Protein AF-A0A538SLS3-F1 (afdb_monomer_lite)

Secondary structure (DSSP, 8-state):
-HHHHHHHHHHHHHH-TTS-HHHHHHHHTHHHHHHHHHHHTTSSEEEE-TTSSSS--EEEEE-TTTSSHHHHHHHHHHHHHHHHHHSTTS-HHHHHHHHHHHH-

Foldseek 3Di:
DLVVLLVLLVVLCVVPVVDPSVLLSCLLCVLVVVVVVCVVVVVFDWDQAVPPDPPGRIDRPGDCQRPNPVNLLVSLVVQLVVCCVVPPPDDSSNSNSSSVSNND

Structure (mmCIF, N/CA/C/O backbone):
data_AF-A0A538SLS3-F1
#
_entry.id   AF-A0A538SLS3-F1
#
loop_
_atom_site.group_PDB
_atom_site.id
_atom_site.type_symbol
_atom_site.label_atom_id
_atom_site.label_alt_id
_atom_site.label_comp_id
_atom_site.label_asym_id
_atom_site.label_entity_id
_atom_site.label_seq_id
_atom_site.pdbx_PDB_ins_code
_atom_site.Cartn_x
_atom_site.Cartn_y
_atom_site.Cartn_z
_atom_site.occupancy
_atom_site.B_iso_or_equiv
_atom_site.auth_seq_id
_atom_site.auth_comp_id
_atom_site.auth_asym_id
_atom_site.auth_atom_id
_atom_site.pdbx_PDB_model_num
ATOM 1 N N . MET A 1 1 ? 13.593 -8.154 -0.164 1.00 59.94 1 MET A N 1
ATOM 2 C CA . MET A 1 1 ? 13.252 -7.358 1.035 1.00 59.94 1 MET A CA 1
ATOM 3 C C . MET A 1 1 ? 12.072 -7.941 1.824 1.00 59.94 1 MET A C 1
ATOM 5 O O . MET A 1 1 ? 12.005 -7.690 3.014 1.00 59.94 1 MET A O 1
ATOM 9 N N . PHE A 1 2 ? 11.222 -8.801 1.239 1.00 61.22 2 PHE A N 1
ATOM 10 C CA . PHE A 1 2 ? 10.054 -9.440 1.884 1.00 61.22 2 PHE A CA 1
ATOM 11 C C . PHE A 1 2 ? 10.218 -9.878 3.354 1.00 61.22 2 PHE A C 1
ATOM 13 O O . PHE A 1 2 ? 9.389 -9.546 4.193 1.00 61.22 2 PHE A O 1
ATOM 20 N N . ILE A 1 3 ? 11.297 -10.588 3.700 1.00 69.56 3 ILE A N 1
ATOM 21 C CA . ILE A 1 3 ? 11.471 -11.141 5.055 1.00 69.56 3 ILE A CA 1
ATOM 22 C C . ILE A 1 3 ? 11.621 -10.063 6.144 1.00 69.56 3 ILE A C 1
ATOM 24 O O . ILE A 1 3 ? 11.183 -10.279 7.272 1.00 69.56 3 ILE A O 1
ATOM 28 N N . GLY A 1 4 ? 12.196 -8.900 5.811 1.00 78.56 4 GLY A N 1
ATOM 29 C CA . GLY A 1 4 ? 12.366 -7.792 6.757 1.00 78.56 4 GLY A CA 1
ATOM 30 C C . GLY A 1 4 ? 11.031 -7.153 7.140 1.00 78.56 4 GLY A C 1
ATOM 31 O O . GLY A 1 4 ? 10.759 -6.950 8.323 1.00 78.56 4 GLY A O 1
ATOM 32 N N . HIS A 1 5 ? 10.158 -6.944 6.152 1.00 82.81 5 HIS A N 1
ATOM 33 C CA . HIS A 1 5 ? 8.822 -6.366 6.331 1.00 82.81 5 HIS A CA 1
ATOM 34 C C . HIS A 1 5 ? 7.923 -7.248 7.208 1.00 82.81 5 HIS A C 1
ATOM 36 O O . HIS A 1 5 ? 7.253 -6.762 8.122 1.00 82.81 5 HIS A O 1
ATOM 42 N N . TYR A 1 6 ? 7.978 -8.574 7.037 1.00 89.50 6 TYR A N 1
ATOM 43 C CA . TYR A 1 6 ? 7.264 -9.483 7.938 1.00 89.50 6 TYR A CA 1
ATOM 44 C C . TYR A 1 6 ? 7.749 -9.363 9.392 1.00 89.50 6 TYR A C 1
ATOM 46 O O . TYR A 1 6 ? 6.929 -9.447 10.305 1.00 89.50 6 TYR A O 1
ATOM 54 N N . GLY A 1 7 ? 9.028 -9.068 9.640 1.00 90.88 7 GLY A N 1
ATOM 55 C CA . GLY A 1 7 ? 9.519 -8.741 10.985 1.00 90.88 7 GLY A CA 1
ATOM 56 C C . GLY A 1 7 ? 8.790 -7.546 11.614 1.00 90.88 7 GLY A C 1
ATOM 57 O O . GLY A 1 7 ? 8.366 -7.615 12.771 1.00 90.88 7 GLY A O 1
ATOM 58 N N . VAL A 1 8 ? 8.553 -6.486 10.832 1.00 92.25 8 VAL A N 1
ATOM 59 C CA . VAL A 1 8 ? 7.813 -5.290 11.274 1.00 92.25 8 VAL A CA 1
ATOM 60 C C . VAL A 1 8 ? 6.375 -5.633 11.648 1.00 92.25 8 VAL A C 1
ATOM 62 O O . VAL A 1 8 ? 5.872 -5.146 12.657 1.00 92.25 8 VAL A O 1
ATOM 65 N N . SER A 1 9 ? 5.721 -6.526 10.905 1.00 93.12 9 SER A N 1
ATOM 66 C CA . SER A 1 9 ? 4.350 -6.940 11.226 1.00 93.12 9 SER A CA 1
ATOM 67 C C . SER A 1 9 ? 4.239 -7.614 12.607 1.00 93.12 9 SER A C 1
ATOM 69 O O . SER A 1 9 ? 3.302 -7.336 13.360 1.00 93.12 9 SER A O 1
ATOM 71 N N . PHE A 1 10 ? 5.227 -8.426 13.005 1.00 93.56 10 PHE A N 1
ATOM 72 C CA . PHE A 1 10 ? 5.279 -9.019 14.346 1.00 93.56 10 PHE A CA 1
ATOM 73 C C . PHE A 1 10 ? 5.569 -7.967 15.423 1.00 93.56 10 PHE A C 1
ATOM 75 O O . PHE A 1 10 ? 4.944 -7.989 16.488 1.00 93.56 10 PHE A O 1
ATOM 82 N N . ALA A 1 11 ? 6.458 -7.011 15.139 1.00 93.50 11 ALA A N 1
ATOM 83 C CA . ALA A 1 11 ? 6.721 -5.886 16.033 1.00 93.50 11 ALA A CA 1
ATOM 84 C C . ALA A 1 11 ? 5.458 -5.029 16.241 1.00 93.50 11 ALA A C 1
ATOM 86 O O . ALA A 1 11 ? 5.055 -4.788 17.379 1.00 93.50 11 ALA A O 1
ATOM 87 N N . ALA A 1 12 ? 4.755 -4.658 15.169 1.00 93.50 12 ALA A N 1
ATOM 88 C CA . ALA A 1 12 ? 3.505 -3.903 15.234 1.00 93.50 12 ALA A CA 1
ATOM 89 C C . ALA A 1 12 ? 2.407 -4.665 15.999 1.00 93.50 12 ALA A C 1
ATOM 91 O O . ALA A 1 12 ? 1.701 -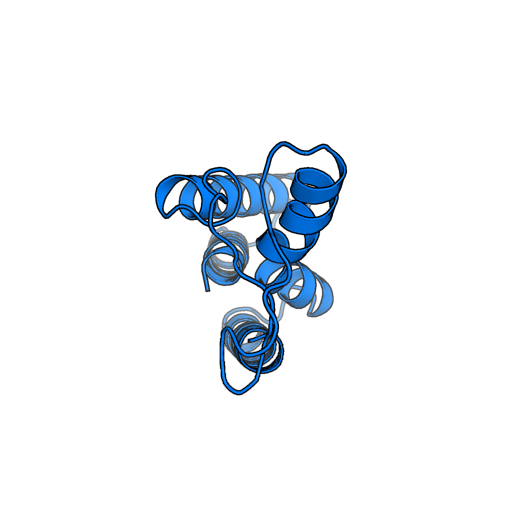4.084 16.826 1.00 93.50 12 ALA A O 1
ATOM 92 N N . LYS A 1 13 ? 2.313 -5.989 15.811 1.00 94.25 13 LYS A N 1
ATOM 93 C CA . LYS A 1 13 ? 1.379 -6.857 16.546 1.00 94.25 13 LYS A CA 1
ATOM 94 C C . LYS A 1 13 ? 1.609 -6.827 18.060 1.00 94.25 13 LYS A C 1
ATOM 96 O O . LYS A 1 13 ? 0.652 -6.966 18.824 1.00 94.25 13 LYS A O 1
ATOM 101 N N . SER A 1 14 ? 2.855 -6.652 18.503 1.00 93.31 14 SER A N 1
ATOM 102 C CA . SER A 1 14 ? 3.172 -6.499 19.928 1.00 93.31 14 SER A CA 1
ATOM 103 C C . SER A 1 14 ? 2.651 -5.178 20.510 1.00 93.31 14 SER A C 1
ATOM 105 O O . SER A 1 14 ? 2.242 -5.156 21.671 1.00 93.31 14 SER A O 1
ATOM 107 N N . GLY A 1 15 ? 2.584 -4.121 19.691 1.00 92.31 15 GLY A N 1
ATOM 108 C CA . GLY A 1 15 ? 2.056 -2.807 20.064 1.00 92.31 15 GLY A CA 1
ATOM 109 C C . GLY A 1 15 ? 0.529 -2.759 20.171 1.00 92.31 15 GLY A C 1
ATOM 110 O O . GLY A 1 15 ? -0.003 -1.993 20.975 1.00 92.31 15 GLY A O 1
ATOM 111 N N . ASP A 1 16 ? -0.184 -3.585 19.401 1.00 92.88 16 ASP A N 1
ATOM 112 C CA . ASP A 1 16 ? -1.620 -3.809 19.576 1.00 92.88 16 ASP A CA 1
ATOM 113 C C . ASP A 1 16 ? -2.046 -5.213 19.120 1.00 92.88 16 ASP A C 1
ATOM 115 O O . ASP A 1 16 ? -2.213 -5.515 17.934 1.00 92.88 16 ASP A O 1
ATOM 119 N N . ARG A 1 17 ? -2.304 -6.081 20.102 1.00 92.44 17 ARG A N 1
ATOM 120 C CA . ARG A 1 17 ? -2.703 -7.473 19.860 1.00 92.44 17 ARG A CA 1
ATOM 121 C C . ARG A 1 17 ? -4.104 -7.609 19.270 1.00 92.44 17 ARG A C 1
ATOM 123 O O . ARG A 1 17 ? -4.434 -8.693 18.787 1.00 92.44 17 ARG A O 1
ATOM 130 N N . SER A 1 18 ? -4.918 -6.556 19.281 1.00 92.06 18 SER A N 1
ATOM 131 C CA . SER A 1 18 ? -6.271 -6.587 18.728 1.00 92.06 18 SER A CA 1
ATOM 132 C C . SER A 1 18 ? -6.303 -6.536 17.198 1.00 92.06 18 SER A C 1
ATOM 134 O O . SER A 1 18 ? -7.321 -6.914 16.617 1.00 92.06 18 SER A O 1
ATOM 136 N N . ILE A 1 19 ? -5.205 -6.122 16.551 1.00 94.50 19 ILE A N 1
ATOM 137 C CA . ILE A 1 19 ? -5.073 -6.109 15.089 1.00 94.50 19 ILE A CA 1
ATOM 138 C C . ILE A 1 19 ? -4.820 -7.543 14.605 1.00 94.50 19 ILE A C 1
ATOM 140 O O . ILE A 1 19 ? -3.844 -8.159 15.044 1.00 94.50 19 ILE A O 1
ATOM 144 N N . PRO A 1 20 ? -5.646 -8.129 13.725 1.00 94.69 20 PRO A N 1
ATOM 145 C CA . PRO A 1 20 ? -5.366 -9.450 13.167 1.00 94.69 20 PRO A CA 1
ATOM 146 C C . PRO A 1 20 ? -4.025 -9.465 12.420 1.00 94.69 20 PRO A C 1
ATOM 148 O O . PRO A 1 20 ? -3.720 -8.538 11.678 1.00 94.69 20 PRO A O 1
ATOM 151 N N . LEU A 1 21 ? -3.220 -10.519 12.596 1.00 94.88 21 LEU A N 1
ATOM 152 C CA . LEU A 1 21 ? -1.864 -10.564 12.028 1.00 94.88 21 LEU A CA 1
ATOM 153 C C . LEU A 1 21 ? -1.867 -10.482 10.493 1.00 94.88 21 LEU A C 1
ATOM 155 O O . LEU A 1 21 ? -1.016 -9.820 9.913 1.00 94.88 21 LEU A O 1
ATOM 159 N N . TRP A 1 22 ? -2.868 -11.081 9.844 1.00 94.75 22 TRP A N 1
ATOM 160 C CA . TRP A 1 22 ? -3.020 -11.021 8.391 1.00 94.75 22 TRP A CA 1
ATOM 161 C C . TRP A 1 22 ? -3.205 -9.585 7.869 1.00 94.75 22 TRP A C 1
ATOM 163 O O . TRP A 1 22 ? -2.736 -9.281 6.779 1.00 94.75 22 TRP A O 1
ATOM 173 N N . VAL A 1 23 ? -3.813 -8.681 8.653 1.00 95.50 23 VAL A N 1
ATOM 174 C CA . VAL A 1 23 ? -3.933 -7.258 8.284 1.00 95.50 23 VAL A CA 1
ATOM 175 C C . VAL A 1 23 ? -2.554 -6.611 8.249 1.00 95.50 23 VAL A C 1
ATOM 177 O O . VAL A 1 23 ? -2.259 -5.860 7.328 1.00 95.50 23 VAL A O 1
ATOM 180 N N . LEU A 1 24 ? -1.695 -6.926 9.222 1.00 95.75 24 LEU A N 1
ATOM 181 C CA . LEU A 1 24 ? -0.334 -6.394 9.278 1.00 95.75 24 LEU A CA 1
ATOM 182 C C . LEU A 1 24 ? 0.547 -6.974 8.167 1.00 95.75 24 LEU A C 1
ATOM 184 O O . LEU A 1 24 ? 1.352 -6.242 7.612 1.00 95.75 24 LEU A O 1
ATOM 188 N N . PHE A 1 25 ? 0.362 -8.243 7.793 1.00 95.75 25 PHE A N 1
ATOM 189 C CA . PHE A 1 25 ? 1.036 -8.829 6.629 1.00 95.75 25 PHE A CA 1
ATOM 190 C C . PHE A 1 25 ? 0.642 -8.147 5.317 1.00 95.75 25 PHE A C 1
ATOM 192 O O . PHE A 1 25 ? 1.508 -7.874 4.494 1.00 95.75 25 PHE A O 1
ATOM 199 N N . ILE A 1 26 ? -0.644 -7.836 5.129 1.00 95.25 26 ILE A N 1
ATOM 200 C CA . ILE A 1 26 ? -1.087 -7.077 3.953 1.00 95.25 26 ILE A CA 1
ATOM 201 C C . ILE A 1 26 ? -0.556 -5.644 4.012 1.00 95.25 26 ILE A C 1
ATOM 203 O O . ILE A 1 26 ? -0.115 -5.132 2.992 1.00 95.25 26 ILE A O 1
ATOM 207 N N . ALA A 1 27 ? -0.569 -5.008 5.187 1.00 95.81 27 ALA A N 1
ATOM 208 C CA . ALA A 1 27 ? -0.104 -3.635 5.352 1.00 95.81 27 ALA A CA 1
ATOM 209 C C . ALA A 1 27 ? 1.358 -3.480 4.915 1.00 95.81 27 ALA A C 1
ATOM 211 O O . ALA A 1 27 ? 1.636 -2.682 4.027 1.00 95.81 27 ALA A O 1
ATOM 212 N N . VAL A 1 28 ? 2.264 -4.304 5.449 1.00 96.00 28 VAL A N 1
ATOM 213 C CA . VAL A 1 28 ? 3.700 -4.224 5.121 1.00 96.00 28 VAL A CA 1
ATOM 214 C C . VAL A 1 28 ? 4.034 -4.592 3.672 1.00 96.00 28 VAL A C 1
ATOM 216 O O . VAL A 1 28 ? 5.143 -4.342 3.223 1.00 96.00 28 VAL A O 1
ATOM 219 N N . GLN A 1 29 ? 3.092 -5.196 2.941 1.00 95.38 29 GLN A N 1
ATOM 220 C CA . GLN A 1 29 ? 3.262 -5.586 1.540 1.00 95.38 29 GLN A CA 1
ATOM 221 C C . GLN A 1 29 ? 2.395 -4.767 0.581 1.00 95.38 29 GLN A C 1
ATOM 223 O O . GLN A 1 29 ? 2.355 -5.052 -0.617 1.00 95.38 29 GLN A O 1
ATOM 228 N N . LEU A 1 30 ? 1.655 -3.782 1.095 1.00 95.69 30 LEU A N 1
ATOM 229 C CA . LEU A 1 30 ? 0.622 -3.097 0.328 1.00 95.69 30 LEU A CA 1
ATOM 230 C C . LEU A 1 30 ? 1.208 -2.445 -0.926 1.00 95.69 30 LEU A C 1
ATOM 232 O O . LEU A 1 30 ? 0.608 -2.534 -1.993 1.00 95.69 30 LEU A O 1
ATOM 236 N N . LEU A 1 31 ? 2.387 -1.836 -0.798 1.00 95.31 31 LEU A N 1
ATOM 237 C CA . LEU A 1 31 ? 3.062 -1.131 -1.885 1.00 95.31 31 LEU A CA 1
ATOM 238 C C . LEU A 1 31 ? 3.528 -2.102 -2.973 1.00 95.31 31 LEU A C 1
ATOM 240 O O . LEU A 1 31 ? 3.323 -1.813 -4.146 1.00 95.31 31 LEU A O 1
ATOM 244 N N . ASP A 1 32 ? 4.059 -3.274 -2.621 1.00 93.19 32 ASP A N 1
ATOM 245 C CA . ASP A 1 32 ? 4.468 -4.286 -3.605 1.00 93.19 32 ASP A CA 1
ATOM 246 C C . ASP A 1 32 ? 3.268 -4.937 -4.302 1.00 93.19 32 ASP A C 1
ATOM 248 O O . ASP A 1 32 ? 3.284 -5.171 -5.513 1.00 93.19 32 ASP A O 1
ATOM 252 N N . VAL A 1 33 ? 2.198 -5.208 -3.547 1.00 94.19 33 VAL A N 1
ATOM 253 C CA . VAL A 1 33 ? 0.947 -5.749 -4.096 1.00 94.19 33 VAL A CA 1
ATOM 254 C C . VAL A 1 33 ? 0.290 -4.731 -5.026 1.00 94.19 33 VAL A C 1
ATOM 256 O O . VAL A 1 33 ? -0.231 -5.121 -6.068 1.00 94.19 33 VAL A O 1
ATOM 259 N N . ALA A 1 34 ? 0.336 -3.439 -4.687 1.00 95.06 34 ALA A N 1
ATOM 260 C CA . ALA A 1 34 ? -0.146 -2.352 -5.535 1.00 95.06 34 ALA A CA 1
ATOM 261 C C . ALA A 1 34 ? 0.775 -2.090 -6.738 1.00 95.06 34 ALA A C 1
ATOM 263 O O . ALA A 1 34 ? 0.296 -1.734 -7.811 1.00 95.06 34 ALA A O 1
ATOM 264 N N . TRP A 1 35 ? 2.079 -2.311 -6.603 1.00 95.81 35 TRP A N 1
ATOM 265 C CA . TRP A 1 35 ? 3.051 -2.145 -7.682 1.00 95.81 35 TRP A CA 1
ATOM 266 C C . TRP A 1 35 ? 2.833 -3.140 -8.825 1.00 95.81 35 TRP A C 1
ATOM 268 O O . TRP A 1 35 ? 2.903 -2.758 -9.994 1.00 95.81 35 TRP A O 1
ATOM 278 N N . ALA A 1 36 ? 2.466 -4.389 -8.520 1.00 94.25 36 ALA A N 1
ATOM 279 C CA . ALA A 1 36 ? 2.196 -5.407 -9.538 1.00 94.25 36 ALA A CA 1
ATOM 280 C C . ALA A 1 36 ? 1.178 -4.960 -10.620 1.00 94.25 36 ALA A C 1
ATOM 282 O O . ALA A 1 36 ? 1.533 -4.978 -11.802 1.00 94.25 36 ALA A O 1
ATOM 283 N N . PRO A 1 37 ? -0.051 -4.507 -10.293 1.00 96.75 37 PRO A N 1
ATOM 284 C CA . PRO A 1 37 ? -0.980 -4.004 -11.300 1.00 96.75 37 PRO A CA 1
ATOM 285 C C . PRO A 1 37 ? -0.497 -2.710 -11.971 1.00 96.75 37 PRO A C 1
ATOM 287 O O . PRO A 1 37 ? -0.745 -2.538 -13.160 1.00 96.75 37 PRO A O 1
ATOM 290 N N . PHE A 1 38 ? 0.222 -1.821 -11.276 1.00 95.62 38 PHE A N 1
ATOM 291 C CA . PHE A 1 38 ? 0.759 -0.594 -11.886 1.00 95.62 38 PHE A CA 1
ATOM 292 C C . PHE A 1 38 ? 1.771 -0.903 -12.993 1.00 95.62 38 PHE A C 1
ATOM 294 O O . PHE A 1 38 ? 1.753 -0.254 -14.041 1.00 95.62 38 PHE A O 1
ATOM 301 N N . VAL A 1 39 ? 2.606 -1.924 -12.797 1.00 95.88 39 VAL A N 1
ATOM 302 C CA . VAL A 1 39 ? 3.528 -2.420 -13.824 1.00 95.88 39 VAL A CA 1
ATOM 303 C C . VAL A 1 39 ? 2.786 -3.105 -14.965 1.00 95.88 39 VAL A C 1
ATOM 305 O O . VAL A 1 39 ? 3.081 -2.833 -16.128 1.00 95.88 39 VAL A O 1
ATOM 308 N N . LEU A 1 40 ? 1.801 -3.958 -14.663 1.00 95.19 40 LEU A N 1
ATOM 309 C CA . LEU A 1 40 ? 1.010 -4.649 -15.692 1.00 95.19 40 LEU A CA 1
ATOM 310 C C . LEU A 1 40 ? 0.237 -3.672 -16.589 1.00 95.19 40 LEU A C 1
ATOM 312 O O . LEU A 1 40 ? 0.080 -3.925 -17.781 1.00 95.19 40 LEU A O 1
ATOM 316 N N . LEU A 1 41 ? -0.212 -2.547 -16.031 1.00 96.75 41 LEU A N 1
ATOM 317 C CA . LEU A 1 41 ? -0.875 -1.466 -16.764 1.00 96.75 41 LEU A CA 1
ATOM 318 C C . LEU A 1 41 ? 0.110 -0.503 -17.454 1.00 96.75 41 LEU A C 1
ATOM 320 O O . LEU A 1 41 ? -0.324 0.432 -18.124 1.00 96.75 41 LEU A O 1
ATOM 324 N N . GLY A 1 42 ? 1.423 -0.697 -17.293 1.00 94.62 42 GLY A N 1
ATOM 325 C CA . GLY A 1 42 ? 2.461 0.162 -17.871 1.00 94.62 42 GLY A CA 1
ATOM 326 C C . GLY A 1 42 ? 2.571 1.555 -17.237 1.00 94.62 42 GLY A C 1
ATOM 327 O O . GLY A 1 42 ? 3.236 2.427 -17.802 1.00 94.62 42 GLY A O 1
ATOM 328 N N . ILE A 1 43 ? 1.929 1.775 -16.084 1.00 96.81 43 ILE A N 1
ATOM 329 C CA . ILE A 1 43 ? 1.979 3.032 -15.322 1.00 96.81 43 ILE A CA 1
ATOM 330 C C . ILE A 1 43 ? 3.350 3.170 -14.662 1.00 96.81 43 ILE A C 1
ATOM 332 O O . ILE A 1 43 ? 3.993 4.211 -14.768 1.00 96.81 43 ILE A O 1
ATOM 336 N N . GLU A 1 44 ? 3.812 2.108 -14.008 1.00 96.81 44 GLU A N 1
ATOM 337 C CA . GLU A 1 44 ? 5.158 2.016 -13.444 1.00 96.81 44 GLU A CA 1
ATOM 338 C C . GLU A 1 44 ? 6.015 1.096 -14.302 1.00 96.81 44 GLU A C 1
ATOM 340 O O . GLU A 1 44 ? 5.513 0.182 -14.958 1.00 96.81 44 GLU A O 1
ATOM 345 N N . LYS A 1 45 ? 7.315 1.378 -14.369 1.00 95.56 45 LYS A N 1
ATOM 346 C CA . LYS A 1 45 ? 8.199 0.738 -15.338 1.00 95.56 45 LYS A CA 1
ATOM 347 C C . LYS A 1 45 ? 9.304 -0.024 -14.638 1.00 95.56 45 LYS A C 1
ATOM 349 O O . LYS A 1 45 ? 9.979 0.480 -13.742 1.00 95.56 45 LYS A O 1
ATOM 354 N N . VAL A 1 46 ? 9.499 -1.233 -15.135 1.00 95.62 46 VAL A N 1
ATOM 355 C CA . VAL A 1 46 ? 10.581 -2.132 -14.774 1.00 95.62 46 VAL A CA 1
ATOM 356 C C . VAL A 1 46 ? 11.201 -2.666 -16.051 1.00 95.62 46 VAL A C 1
ATOM 358 O O . VAL A 1 46 ? 10.522 -2.847 -17.062 1.00 95.62 46 VAL A O 1
ATOM 361 N N . ARG A 1 47 ? 12.500 -2.933 -16.008 1.00 94.44 47 ARG A N 1
ATOM 362 C CA . ARG A 1 47 ? 13.187 -3.704 -17.043 1.00 94.44 47 ARG A CA 1
ATOM 363 C C . ARG A 1 47 ? 14.046 -4.777 -16.393 1.00 94.44 47 ARG A C 1
ATOM 365 O O . ARG A 1 47 ? 14.521 -4.608 -15.273 1.00 94.44 47 ARG A O 1
ATOM 372 N N . ILE A 1 48 ? 14.228 -5.884 -17.100 1.00 95.31 48 ILE A N 1
ATOM 373 C CA . ILE A 1 48 ? 15.082 -6.982 -16.652 1.00 95.31 48 ILE A CA 1
ATOM 374 C C . ILE A 1 48 ? 16.445 -6.787 -17.307 1.00 95.31 48 ILE A C 1
ATOM 376 O O . ILE A 1 48 ? 16.559 -6.851 -18.531 1.00 95.31 48 ILE A O 1
ATOM 380 N N . VAL A 1 49 ? 17.468 -6.532 -16.497 1.00 95.31 49 VAL A N 1
ATOM 381 C CA . VAL A 1 49 ? 18.848 -6.341 -16.948 1.00 95.31 49 VAL A CA 1
ATOM 382 C C . VAL A 1 49 ? 19.707 -7.443 -16.318 1.00 95.31 49 VAL A C 1
ATOM 384 O O . VAL A 1 49 ? 19.890 -7.462 -15.097 1.00 95.31 49 VAL A O 1
ATOM 387 N N . PRO A 1 50 ? 20.226 -8.398 -17.112 1.00 93.31 50 PRO A N 1
ATOM 388 C CA . PRO A 1 50 ? 21.119 -9.430 -16.599 1.00 93.31 50 PRO A CA 1
ATOM 389 C C . PRO A 1 50 ? 22.325 -8.811 -15.885 1.00 93.31 50 PRO A C 1
ATOM 391 O O . PRO A 1 50 ? 22.993 -7.936 -16.431 1.00 93.31 50 PRO A O 1
ATOM 394 N N . GLY A 1 51 ? 22.590 -9.252 -14.655 1.00 91.00 51 GLY A N 1
ATOM 395 C CA . GLY A 1 51 ? 23.698 -8.739 -13.846 1.00 91.00 51 GLY A CA 1
ATOM 396 C C . GLY A 1 51 ? 23.497 -7.336 -13.260 1.00 91.00 51 GLY A C 1
ATOM 397 O O . GLY A 1 51 ? 24.473 -6.758 -12.794 1.00 91.00 51 GLY A O 1
ATOM 398 N N . PHE A 1 52 ? 22.274 -6.783 -13.256 1.00 90.19 52 PHE A N 1
ATOM 399 C CA . PHE A 1 52 ? 22.000 -5.447 -12.700 1.00 90.19 52 PHE A CA 1
ATOM 400 C C . PHE A 1 52 ? 22.422 -5.303 -11.234 1.00 90.19 52 PHE A C 1
ATOM 402 O O . PHE A 1 52 ? 23.097 -4.349 -10.859 1.00 90.19 52 PHE A O 1
ATOM 409 N N . THR A 1 53 ? 22.062 -6.286 -10.408 1.00 88.62 53 THR A N 1
ATOM 410 C CA . THR A 1 53 ? 22.612 -6.458 -9.062 1.00 88.62 53 THR A CA 1
ATOM 411 C C . THR A 1 53 ? 23.038 -7.910 -8.869 1.00 88.62 53 THR A C 1
ATOM 413 O O . THR A 1 53 ? 22.635 -8.791 -9.630 1.00 88.62 53 THR A O 1
ATOM 416 N N . ALA A 1 54 ? 23.825 -8.182 -7.824 1.00 89.69 54 ALA A N 1
ATOM 417 C CA . ALA A 1 54 ? 24.282 -9.536 -7.506 1.00 89.69 54 ALA A CA 1
ATOM 418 C C . ALA A 1 54 ? 23.135 -10.521 -7.201 1.00 89.69 54 ALA A C 1
ATOM 420 O O . ALA A 1 54 ? 23.320 -11.728 -7.320 1.00 89.69 54 ALA A O 1
ATOM 421 N N . THR A 1 55 ? 21.964 -10.022 -6.787 1.00 88.56 55 THR A N 1
ATOM 422 C CA . THR A 1 55 ? 20.854 -10.849 -6.286 1.00 88.56 55 THR A CA 1
ATOM 423 C C . THR A 1 55 ? 19.532 -10.638 -7.022 1.00 88.56 55 THR A C 1
ATOM 425 O O . THR A 1 55 ? 18.638 -11.471 -6.898 1.00 88.56 55 THR A O 1
ATOM 428 N N . ASN A 1 56 ? 19.379 -9.552 -7.785 1.00 88.00 56 ASN A N 1
ATOM 429 C CA . ASN A 1 56 ? 18.132 -9.191 -8.455 1.00 88.00 56 ASN A CA 1
ATOM 430 C C . ASN A 1 56 ? 18.392 -8.507 -9.820 1.00 88.00 56 ASN A C 1
ATOM 432 O O . ASN A 1 56 ? 19.010 -7.440 -9.854 1.00 88.00 56 ASN A O 1
ATOM 436 N N . PRO A 1 57 ? 17.913 -9.069 -10.946 1.00 92.88 57 PRO A N 1
ATOM 437 C CA . PRO A 1 57 ? 18.069 -8.467 -12.271 1.00 92.88 57 PRO A CA 1
ATOM 438 C C . PRO A 1 57 ? 17.035 -7.365 -12.582 1.00 92.88 57 PRO A C 1
ATOM 440 O O . PRO A 1 57 ? 17.016 -6.853 -13.700 1.00 92.88 57 PRO A O 1
ATOM 443 N N . LEU A 1 58 ? 16.135 -7.030 -11.651 1.00 92.75 58 LEU A N 1
ATOM 444 C CA . LEU A 1 58 ? 15.101 -6.015 -11.858 1.00 92.75 58 LEU A CA 1
ATOM 445 C C . LEU A 1 58 ? 15.658 -4.600 -11.668 1.00 92.75 58 LEU A C 1
ATOM 447 O O . LEU A 1 58 ? 16.083 -4.235 -10.573 1.00 92.75 58 LEU A O 1
ATOM 451 N N . ASP A 1 59 ? 15.577 -3.791 -12.721 1.00 94.06 59 ASP A N 1
ATOM 452 C CA . ASP A 1 59 ? 15.813 -2.350 -12.674 1.00 94.06 59 ASP A CA 1
ATOM 453 C C . ASP A 1 59 ? 14.469 -1.605 -12.604 1.00 94.06 59 ASP A C 1
ATOM 455 O O . ASP A 1 59 ? 13.711 -1.543 -13.580 1.00 94.06 59 ASP A O 1
ATOM 459 N N . LEU A 1 60 ? 14.170 -1.078 -11.414 1.00 92.88 60 LEU A N 1
ATOM 460 C CA . LEU A 1 60 ? 12.915 -0.427 -11.015 1.00 92.88 60 LEU A CA 1
ATOM 461 C C . LEU A 1 60 ? 12.978 1.094 -11.234 1.00 92.88 60 LEU A C 1
ATOM 463 O O . LEU A 1 60 ? 12.832 1.890 -10.308 1.00 92.88 60 LEU A O 1
ATOM 467 N N . TYR A 1 61 ? 13.252 1.509 -12.466 1.00 93.69 61 TYR A N 1
ATOM 468 C CA . TYR A 1 61 ? 13.650 2.886 -12.769 1.00 93.69 61 TYR A CA 1
ATOM 469 C C . TYR A 1 61 ? 12.520 3.932 -12.719 1.00 93.69 61 TYR A C 1
ATOM 471 O O . TYR A 1 61 ? 12.805 5.130 -12.718 1.00 93.69 61 TYR A O 1
ATOM 479 N N . TYR A 1 62 ? 11.245 3.529 -12.709 1.00 95.94 62 TYR A N 1
ATOM 480 C CA . TYR A 1 62 ? 10.119 4.468 -12.658 1.00 95.94 62 TYR A CA 1
ATOM 481 C C . TYR A 1 62 ? 8.961 3.914 -11.824 1.00 95.94 62 TYR A C 1
ATOM 483 O O . TYR A 1 62 ? 8.149 3.133 -12.314 1.00 95.94 62 TYR A O 1
ATOM 491 N N . MET A 1 63 ? 8.880 4.353 -10.566 1.00 95.75 63 MET A N 1
ATOM 492 C CA . MET A 1 63 ? 7.853 3.934 -9.601 1.00 95.75 63 MET A CA 1
ATOM 493 C C . MET A 1 63 ? 7.352 5.090 -8.704 1.00 95.75 63 MET A C 1
ATOM 495 O O . MET A 1 63 ? 7.442 5.022 -7.474 1.00 95.75 63 MET A O 1
ATOM 499 N N . PRO A 1 64 ? 6.880 6.215 -9.283 1.00 96.25 64 PRO A N 1
ATOM 500 C CA . PRO A 1 64 ? 6.520 7.389 -8.496 1.00 96.25 64 PRO A CA 1
ATOM 501 C C . PRO A 1 64 ? 5.207 7.244 -7.710 1.00 96.25 64 PRO A C 1
ATOM 503 O O . PRO A 1 64 ? 4.975 8.043 -6.803 1.00 96.25 64 PRO A O 1
ATOM 506 N N . TYR A 1 65 ? 4.347 6.276 -8.034 1.00 96.06 65 TYR A N 1
ATOM 507 C CA . TYR A 1 65 ? 2.992 6.168 -7.479 1.00 96.06 65 TYR A CA 1
ATOM 508 C C . TYR A 1 65 ? 2.858 5.118 -6.381 1.00 96.06 65 TYR A C 1
ATOM 510 O O . TYR A 1 65 ? 1.900 5.167 -5.608 1.00 96.06 65 TYR A O 1
ATOM 518 N N . THR A 1 66 ? 3.800 4.186 -6.294 1.00 95.12 66 THR A N 1
ATOM 519 C CA . THR A 1 66 ? 3.843 3.188 -5.222 1.00 95.12 66 THR A CA 1
ATOM 520 C C . THR A 1 66 ? 5.018 3.418 -4.280 1.00 95.12 66 THR A C 1
ATOM 522 O O . THR A 1 66 ? 4.830 3.353 -3.071 1.00 95.12 66 THR A O 1
ATOM 525 N N . HIS A 1 67 ? 6.194 3.786 -4.803 1.00 95.06 67 HIS A N 1
ATOM 526 C CA . HIS A 1 67 ? 7.448 3.798 -4.034 1.00 95.06 67 HIS A CA 1
ATOM 527 C C . HIS A 1 67 ? 8.136 5.170 -3.937 1.00 95.06 67 HIS A C 1
ATOM 529 O O . HIS A 1 67 ? 9.243 5.268 -3.405 1.00 95.06 67 HIS A O 1
ATOM 535 N N . SER A 1 68 ? 7.513 6.260 -4.404 1.00 95.62 68 SER A N 1
ATOM 536 C CA . SER A 1 68 ? 8.002 7.595 -4.029 1.00 95.62 68 SER A CA 1
ATOM 537 C C . SER A 1 68 ? 7.692 7.889 -2.563 1.00 95.62 68 SER A C 1
ATOM 539 O O . SER A 1 68 ? 6.693 7.413 -2.029 1.00 95.62 68 SER A O 1
ATOM 541 N N . LEU A 1 69 ? 8.502 8.736 -1.919 1.00 95.50 69 LEU A N 1
ATOM 542 C CA . LEU A 1 69 ? 8.261 9.155 -0.533 1.00 95.50 69 LEU A CA 1
ATOM 543 C C . LEU A 1 69 ? 6.846 9.728 -0.346 1.00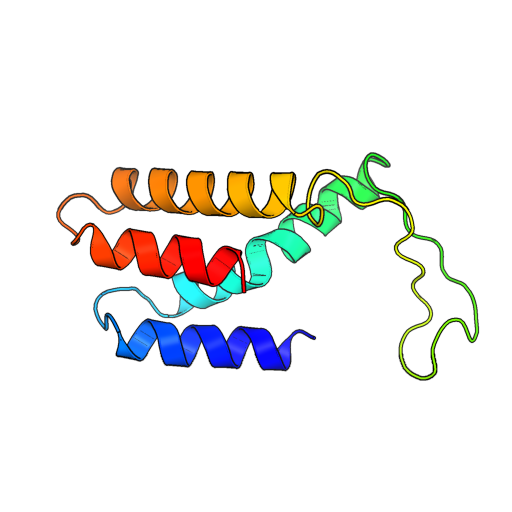 95.50 69 LEU A C 1
ATOM 545 O O . LEU A 1 69 ? 6.156 9.391 0.612 1.00 95.50 69 LEU A O 1
ATOM 549 N N . VAL A 1 70 ? 6.403 10.569 -1.284 1.00 97.50 70 VAL A N 1
ATOM 550 C CA . VAL A 1 70 ? 5.063 11.169 -1.249 1.00 97.50 70 VAL A CA 1
ATOM 551 C C . VAL A 1 70 ? 3.990 10.095 -1.415 1.00 97.50 70 VAL A C 1
ATOM 553 O O . VAL A 1 70 ? 3.050 10.055 -0.626 1.00 97.50 70 VAL A O 1
ATOM 556 N N . ALA A 1 71 ? 4.136 9.197 -2.391 1.00 96.56 71 ALA A N 1
ATOM 557 C CA . ALA A 1 71 ? 3.183 8.114 -2.597 1.00 96.56 71 ALA A CA 1
ATOM 558 C C . ALA A 1 71 ? 3.095 7.174 -1.390 1.00 96.56 71 ALA A C 1
ATOM 560 O O . ALA A 1 71 ? 1.991 6.868 -0.948 1.00 96.56 71 ALA A O 1
ATOM 561 N N . ALA A 1 72 ? 4.226 6.770 -0.812 1.00 96.81 72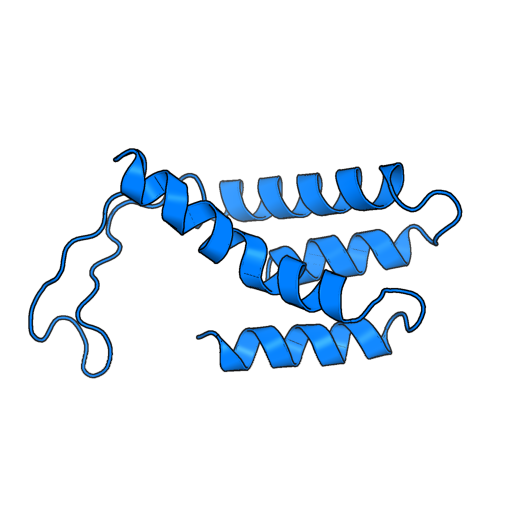 ALA A N 1
ATOM 562 C CA . ALA A 1 72 ? 4.267 5.908 0.365 1.00 96.81 72 ALA A CA 1
ATOM 563 C C . ALA A 1 72 ? 3.530 6.540 1.559 1.00 96.81 72 ALA A C 1
ATOM 565 O O . ALA A 1 72 ? 2.751 5.868 2.238 1.00 96.81 72 ALA A O 1
ATOM 566 N N . LEU A 1 73 ? 3.696 7.851 1.780 1.00 97.75 73 LEU A N 1
ATOM 567 C CA . LEU A 1 73 ? 2.943 8.588 2.800 1.00 97.75 73 LEU A CA 1
ATOM 568 C C . LEU A 1 73 ? 1.438 8.629 2.497 1.00 97.75 73 LEU A C 1
ATOM 570 O O . LEU A 1 73 ? 0.629 8.444 3.408 1.00 97.75 73 LEU A O 1
ATOM 574 N N . LEU A 1 74 ? 1.050 8.826 1.233 1.00 97.94 74 LEU A N 1
ATOM 575 C CA . LEU A 1 74 ? -0.357 8.810 0.822 1.00 97.94 74 LEU A CA 1
ATOM 576 C C . LEU A 1 74 ? -0.993 7.426 1.011 1.00 97.94 74 LEU A C 1
ATOM 578 O O . LEU A 1 74 ? -2.090 7.340 1.561 1.00 97.94 74 LEU A O 1
ATOM 582 N N . TRP A 1 75 ? -0.304 6.345 0.636 1.00 97.94 75 TRP A N 1
ATOM 583 C CA . TRP A 1 75 ? -0.759 4.970 0.871 1.00 97.94 75 TRP A CA 1
ATOM 584 C C . TRP A 1 75 ? -0.880 4.652 2.363 1.00 97.94 75 TRP A C 1
ATOM 586 O O . TRP A 1 75 ? -1.862 4.042 2.787 1.00 97.94 75 TRP A O 1
ATOM 596 N N . SER A 1 76 ? 0.060 5.132 3.176 1.00 97.44 76 SER A N 1
ATOM 597 C CA . SER A 1 76 ? 0.024 4.977 4.635 1.00 97.44 76 SER A CA 1
ATOM 598 C C . SER A 1 76 ? -1.169 5.707 5.259 1.00 97.44 76 SER A C 1
ATOM 600 O O . SER A 1 76 ? -1.883 5.149 6.098 1.00 97.44 76 SER A O 1
ATOM 602 N N . ALA A 1 77 ? -1.441 6.937 4.812 1.00 97.75 77 ALA A N 1
ATOM 603 C CA . ALA A 1 77 ? -2.606 7.711 5.237 1.00 97.75 77 ALA A CA 1
ATOM 604 C C . ALA A 1 77 ? -3.925 7.067 4.775 1.00 97.75 77 ALA A C 1
ATOM 606 O O . ALA A 1 77 ? -4.887 7.002 5.545 1.00 97.75 77 ALA A O 1
ATOM 607 N N . ALA A 1 78 ? -3.963 6.539 3.549 1.00 97.69 78 ALA A N 1
ATOM 608 C CA . ALA A 1 78 ? -5.111 5.810 3.027 1.00 97.69 78 ALA A CA 1
ATOM 609 C C . ALA A 1 78 ? -5.386 4.545 3.851 1.00 97.69 78 ALA A C 1
ATOM 611 O O . ALA A 1 78 ? -6.523 4.321 4.260 1.00 97.69 78 ALA A O 1
ATOM 612 N N . ALA A 1 79 ? -4.359 3.758 4.179 1.00 97.06 79 ALA A N 1
ATOM 613 C CA . ALA A 1 79 ? -4.501 2.567 5.012 1.00 97.06 79 ALA A CA 1
ATOM 614 C C . ALA A 1 79 ? -4.988 2.897 6.431 1.00 97.06 79 ALA A C 1
ATOM 616 O O . ALA A 1 79 ? -5.880 2.220 6.948 1.00 97.06 79 ALA A O 1
ATOM 617 N N . PHE A 1 80 ? -4.472 3.974 7.035 1.00 97.12 80 PHE A N 1
ATOM 618 C CA . PHE A 1 80 ? -4.986 4.501 8.301 1.00 97.12 80 PHE A CA 1
ATOM 619 C C . PHE A 1 80 ? -6.486 4.819 8.205 1.00 97.12 80 PHE A C 1
ATOM 621 O O . PHE A 1 80 ? -7.273 4.366 9.042 1.00 97.12 80 PHE A O 1
ATOM 628 N N . ALA A 1 81 ? -6.894 5.572 7.178 1.00 96.94 81 ALA A N 1
ATOM 629 C CA . ALA A 1 81 ? -8.282 5.978 6.983 1.00 96.94 81 ALA A CA 1
ATOM 630 C C . ALA A 1 81 ? -9.199 4.768 6.751 1.00 96.94 81 ALA A C 1
ATOM 632 O O . ALA A 1 81 ? -10.220 4.633 7.425 1.00 96.94 81 ALA A O 1
ATOM 633 N N . VAL A 1 82 ? -8.804 3.845 5.869 1.00 96.62 82 VAL A N 1
ATOM 634 C CA . VAL A 1 82 ? -9.548 2.609 5.595 1.00 96.62 82 VAL A CA 1
ATOM 635 C C . VAL A 1 82 ? -9.715 1.795 6.874 1.00 96.62 82 VAL A C 1
ATOM 637 O O . VAL A 1 82 ? -10.839 1.425 7.206 1.00 96.62 82 VAL A O 1
ATOM 640 N N . TYR A 1 83 ? -8.647 1.585 7.651 1.00 95.75 83 TYR A N 1
ATOM 641 C CA . TYR A 1 83 ? -8.731 0.830 8.903 1.00 95.75 83 TYR A CA 1
ATOM 642 C C . TYR A 1 83 ? -9.685 1.484 9.917 1.00 95.75 83 TYR A C 1
ATOM 644 O O . TYR A 1 83 ? -10.462 0.790 10.575 1.00 95.75 83 TYR A O 1
ATOM 652 N N . ARG A 1 84 ? -9.685 2.822 10.024 1.00 95.06 84 ARG A N 1
ATOM 653 C CA . ARG A 1 84 ? -10.621 3.563 10.893 1.00 95.06 84 ARG A CA 1
ATOM 654 C C . ARG A 1 84 ? -12.084 3.368 10.500 1.00 95.06 84 ARG A C 1
ATOM 656 O O . ARG A 1 84 ? -12.930 3.371 11.394 1.00 95.06 84 ARG A O 1
ATOM 663 N N . LEU A 1 85 ? -12.366 3.208 9.208 1.00 94.56 85 LEU A N 1
ATOM 664 C CA . LEU A 1 85 ? -13.717 3.018 8.679 1.00 94.56 85 LEU A CA 1
ATOM 665 C C . LEU A 1 85 ? -14.204 1.571 8.823 1.00 94.56 85 LEU A C 1
ATOM 667 O O . LEU A 1 85 ? -15.345 1.355 9.219 1.00 94.56 85 LEU A O 1
ATOM 671 N N . VAL A 1 86 ? -13.350 0.583 8.536 1.00 93.50 86 VAL A N 1
ATOM 672 C CA . VAL A 1 86 ? -13.749 -0.841 8.530 1.00 93.50 86 VAL A CA 1
ATOM 673 C C . VAL A 1 86 ? -13.678 -1.508 9.904 1.00 93.50 86 VAL A C 1
ATOM 675 O O . VAL A 1 86 ? -14.306 -2.543 10.113 1.00 93.50 86 VAL A O 1
ATOM 678 N N . ALA A 1 87 ? -12.940 -0.928 10.855 1.00 90.50 87 ALA A N 1
ATOM 679 C CA . ALA A 1 87 ? -12.830 -1.421 12.228 1.00 90.50 87 ALA A CA 1
ATOM 680 C C . ALA A 1 87 ? -13.311 -0.369 13.254 1.00 90.50 87 ALA A C 1
ATOM 682 O O . ALA A 1 87 ? -12.527 0.085 14.103 1.00 90.50 87 ALA A O 1
ATOM 683 N N . PRO A 1 88 ? -14.595 0.045 13.200 1.00 81.19 88 PRO A N 1
ATOM 684 C CA . PRO A 1 88 ? -15.139 1.026 14.130 1.00 81.19 88 PRO A CA 1
ATOM 685 C C . PRO A 1 88 ? -15.037 0.514 15.576 1.00 81.19 88 PRO A C 1
ATOM 687 O O . PRO A 1 88 ? -15.176 -0.675 15.854 1.00 81.19 88 PRO A O 1
ATOM 690 N N . GLY A 1 89 ? -14.733 1.415 16.513 1.00 82.56 89 GLY A N 1
ATOM 691 C CA . GLY A 1 89 ? -14.535 1.080 17.931 1.00 82.56 89 GLY A CA 1
ATOM 692 C C . GLY A 1 89 ? -13.126 0.602 18.311 1.00 82.56 89 GLY A C 1
ATOM 693 O O . GLY A 1 89 ? -12.815 0.535 19.500 1.00 82.56 89 GLY A O 1
ATOM 694 N N . LYS A 1 90 ? -12.231 0.327 17.348 1.00 86.94 90 LYS A N 1
ATOM 695 C CA . LYS A 1 90 ? -10.799 0.127 17.642 1.00 86.94 90 LYS A CA 1
ATOM 696 C C . LYS A 1 90 ? -10.110 1.456 17.965 1.00 86.94 90 LYS A C 1
ATOM 698 O O . LYS A 1 90 ? -10.534 2.523 17.513 1.00 86.94 90 LYS A O 1
ATOM 703 N N . ARG A 1 91 ? -9.030 1.392 18.752 1.00 89.75 91 ARG A N 1
ATOM 704 C CA . ARG A 1 91 ? -8.260 2.575 19.169 1.00 89.75 91 ARG A CA 1
ATOM 705 C C . ARG A 1 91 ? -7.641 3.239 17.936 1.00 89.75 91 ARG A C 1
ATOM 707 O O . ARG A 1 91 ? -7.189 2.556 17.022 1.00 89.75 91 ARG A O 1
ATOM 714 N N . ALA A 1 92 ? -7.551 4.571 17.934 1.00 91.56 92 ALA A N 1
ATOM 715 C CA . ALA A 1 92 ? -6.850 5.302 16.871 1.00 91.56 92 ALA A CA 1
ATOM 716 C C . ALA A 1 92 ? -5.385 4.840 16.724 1.00 91.56 92 ALA A C 1
ATOM 718 O O . 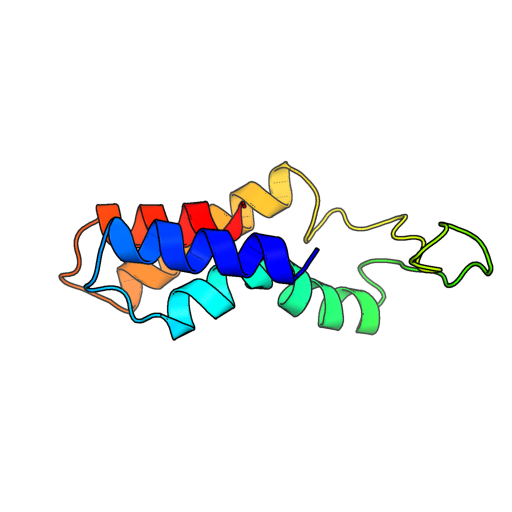ALA A 1 92 ? -4.863 4.777 15.617 1.00 91.56 92 ALA A O 1
ATOM 719 N N . TRP A 1 93 ? -4.769 4.421 17.834 1.00 94.19 93 TRP A N 1
ATOM 720 C CA . TRP A 1 93 ? -3.451 3.787 17.865 1.00 94.19 93 TRP A CA 1
ATOM 721 C C . TRP A 1 93 ? -3.339 2.558 16.953 1.00 94.19 93 TRP A C 1
ATOM 723 O O . TRP A 1 93 ? -2.351 2.419 16.239 1.00 94.19 93 TRP A O 1
ATOM 733 N N . SER A 1 94 ? -4.363 1.699 16.909 1.00 94.50 94 SER A N 1
ATOM 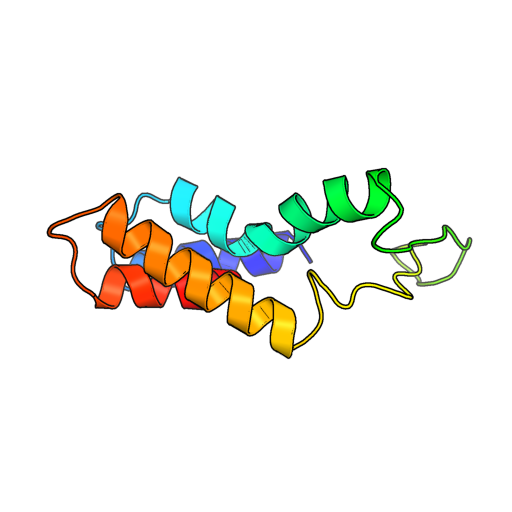734 C CA . SER A 1 94 ? -4.355 0.511 16.052 1.00 94.50 94 SER A CA 1
ATOM 735 C C . SER A 1 94 ? -4.262 0.894 14.572 1.00 94.50 94 SER A C 1
ATOM 737 O O . SER A 1 94 ? -3.538 0.267 13.808 1.00 94.50 94 SER A O 1
ATOM 739 N N . ALA A 1 95 ? -4.965 1.959 14.175 1.00 94.75 95 ALA A N 1
ATOM 740 C CA . ALA A 1 95 ? -4.916 2.480 12.813 1.00 94.75 95 ALA A CA 1
ATOM 741 C C . ALA A 1 95 ? -3.552 3.103 12.486 1.00 94.75 95 ALA A C 1
ATOM 743 O O . ALA A 1 95 ? -3.056 2.930 11.375 1.00 94.75 95 ALA A O 1
ATOM 744 N N . LEU A 1 96 ? -2.932 3.804 13.447 1.00 96.44 96 LEU A N 1
ATOM 745 C CA . LEU A 1 96 ? -1.583 4.358 13.282 1.00 96.44 96 LEU A CA 1
ATOM 746 C C . LEU A 1 96 ? -0.549 3.253 13.071 1.00 96.44 96 LEU A C 1
ATOM 748 O O . LEU A 1 96 ? 0.299 3.393 12.199 1.00 96.44 96 LEU A O 1
ATOM 752 N N . LEU A 1 97 ? -0.648 2.145 13.810 1.00 96.69 97 LEU A N 1
ATOM 753 C CA . LEU A 1 97 ? 0.224 0.987 13.612 1.00 96.69 97 LEU A CA 1
ATOM 754 C C . LEU A 1 97 ? 0.062 0.372 12.219 1.00 96.69 97 LEU A C 1
ATOM 756 O O . LEU A 1 97 ? 1.060 0.010 11.606 1.00 96.69 97 LEU A O 1
ATOM 760 N N . VAL A 1 98 ? -1.168 0.282 11.702 1.00 96.75 98 VAL A N 1
ATOM 761 C CA . VAL A 1 98 ? -1.416 -0.201 10.333 1.00 96.75 98 VAL A CA 1
ATOM 762 C C . VAL A 1 98 ? -0.818 0.755 9.300 1.00 96.75 98 VAL A C 1
ATOM 764 O O . VAL A 1 98 ? -0.117 0.302 8.405 1.00 96.75 98 VAL A O 1
ATOM 767 N N . GLY A 1 99 ? -1.034 2.066 9.438 1.00 96.31 99 GLY A N 1
ATOM 768 C CA . GLY A 1 99 ? -0.441 3.057 8.534 1.00 96.31 99 GLY A CA 1
ATOM 769 C C . GLY A 1 99 ? 1.090 3.062 8.581 1.00 96.31 99 GLY A C 1
ATOM 770 O O . GLY A 1 99 ? 1.735 3.080 7.541 1.00 96.31 99 GLY A O 1
ATOM 771 N N . ALA A 1 100 ? 1.685 2.971 9.772 1.00 96.06 100 ALA A N 1
ATOM 772 C CA . ALA A 1 100 ? 3.135 2.881 9.936 1.00 96.06 100 ALA A CA 1
ATOM 773 C C . ALA A 1 100 ? 3.711 1.584 9.348 1.00 96.06 100 ALA A C 1
ATOM 775 O O . ALA A 1 100 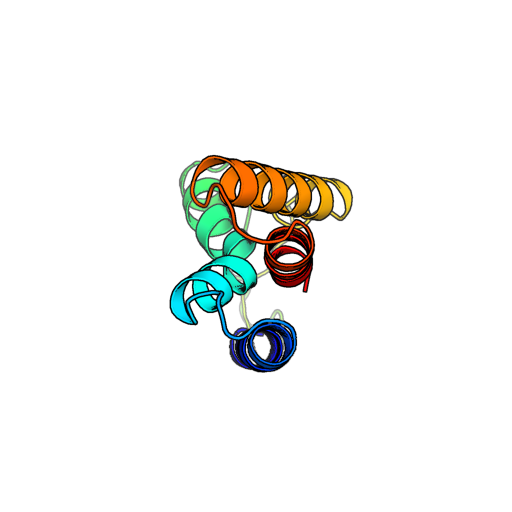? 4.797 1.609 8.781 1.00 96.06 100 ALA A O 1
ATOM 776 N N . ALA A 1 101 ? 2.975 0.473 9.442 1.00 96.19 101 ALA A N 1
ATOM 777 C CA . ALA A 1 101 ? 3.354 -0.786 8.811 1.00 96.19 101 ALA A CA 1
ATOM 778 C C . ALA A 1 101 ? 3.343 -0.695 7.276 1.00 96.19 101 ALA A C 1
ATOM 780 O O . ALA A 1 101 ? 4.156 -1.341 6.639 1.00 96.19 101 ALA A O 1
ATOM 781 N N . VAL A 1 102 ? 2.478 0.123 6.669 1.00 96.69 102 VAL A N 1
ATOM 782 C CA . VAL A 1 102 ? 2.505 0.365 5.213 1.00 96.69 102 VAL A CA 1
ATOM 783 C C . VAL A 1 102 ? 3.757 1.129 4.772 1.00 96.69 102 VAL A C 1
ATOM 785 O O . VAL A 1 102 ? 4.244 0.919 3.667 1.00 96.69 102 VAL A O 1
ATOM 788 N N . PHE A 1 103 ? 4.279 2.014 5.622 1.00 95.81 103 PHE A N 1
ATOM 789 C CA . PHE A 1 103 ? 5.453 2.833 5.309 1.00 95.81 103 PHE A CA 1
ATOM 790 C C . PHE A 1 103 ? 6.796 2.097 5.469 1.00 95.81 103 PHE A C 1
ATOM 792 O O . PHE A 1 103 ? 7.818 2.592 4.995 1.00 95.81 103 PHE A O 1
ATOM 799 N N . SER A 1 104 ? 6.813 0.976 6.198 1.00 90.94 104 SER A N 1
ATOM 800 C CA . SER A 1 104 ? 8.038 0.309 6.664 1.00 90.94 104 SER A CA 1
ATOM 801 C C . SER A 1 104 ? 8.763 -0.517 5.617 1.00 90.94 104 SER A C 1
ATOM 803 O O . SER A 1 104 ? 8.054 -1.234 4.881 1.00 90.94 104 SER A O 1
#

Radius of gyration: 15.26 Å; chains: 1; bounding box: 39×22×38 Å

pLDDT: mean 93.12, std 6.2, range [59.94, 97.94]

Organism: Eiseniibacteriota bacterium (NCBI:txid2212470)

Sequence (104 aa):
MFIGHYGVSFAAKSGDRSIPLWVLFIAVQLLDVAWAPFVLLGIEKVRIVPGFTATNPLDLYYMPYTHSLVAALLWSAAAFAVYRLVAPGKRAWSALLVGAAVFS